Protein AF-A0A0V9UKP2-F1 (afdb_monomer_lite)

Organism: NCBI:txid1441730

Secondary structure (DSSP, 8-state):
-------HHHHHHHHHHHHTTTTS-HHHHHHHHHHHHHHTBTB-TTTHHHHHHHHHHHHHHHHHH-TT----

Radius of gyration: 13.72 Å; chains: 1; bounding box: 54×19×30 Å

Sequence (72 aa):
MSTVRATPDSQIADRLAAEFEGHLPRYRIEAVVASCLEDLRGIPAPALPELGERLARQRLLDLVEKPKAAVP

Structure (mmCIF, N/CA/C/O backbone):
data_AF-A0A0V9UKP2-F1
#
_entry.id   AF-A0A0V9UKP2-F1
#
loop_
_atom_site.group_PDB
_atom_site.id
_atom_site.type_symbol
_atom_site.label_atom_id
_atom_site.label_alt_id
_atom_site.label_comp_id
_atom_site.label_asym_id
_atom_site.label_entity_id
_atom_site.label_seq_id
_atom_site.pdbx_PDB_ins_code
_atom_site.Cartn_x
_atom_site.Cartn_y
_atom_site.Cartn_z
_atom_site.occupancy
_atom_site.B_iso_or_equiv
_atom_site.auth_seq_id
_atom_site.auth_comp_id
_atom_site.auth_asym_id
_atom_site.auth_atom_id
_atom_site.pdbx_PDB_model_num
ATOM 1 N N . MET A 1 1 ? 27.342 -12.071 10.516 1.00 39.75 1 MET A N 1
ATOM 2 C CA . MET A 1 1 ? 25.952 -11.573 10.584 1.00 39.75 1 MET A CA 1
ATOM 3 C C . MET A 1 1 ? 25.532 -11.194 9.176 1.00 39.75 1 MET A C 1
ATOM 5 O O . MET A 1 1 ? 25.827 -10.093 8.737 1.00 39.75 1 MET A O 1
ATOM 9 N N . SER A 1 2 ? 24.957 -12.142 8.436 1.00 39.28 2 SER A N 1
ATOM 10 C CA . SER A 1 2 ? 24.488 -11.901 7.071 1.00 39.28 2 SER A CA 1
ATOM 11 C C . SER A 1 2 ? 23.196 -11.101 7.149 1.00 39.28 2 SER A C 1
ATOM 13 O O . SER A 1 2 ? 22.158 -11.638 7.526 1.00 39.28 2 SER A O 1
ATOM 15 N N . THR A 1 3 ? 23.263 -9.808 6.859 1.00 51.22 3 THR A N 1
ATOM 16 C CA . THR A 1 3 ? 22.081 -8.976 6.653 1.00 51.22 3 THR A CA 1
ATOM 17 C C . THR A 1 3 ? 21.321 -9.560 5.467 1.00 51.22 3 THR A C 1
ATOM 19 O O . THR A 1 3 ? 21.745 -9.419 4.320 1.00 51.22 3 THR A O 1
ATOM 22 N N . VAL A 1 4 ? 20.216 -10.264 5.737 1.00 58.00 4 VAL A N 1
ATOM 23 C CA . VAL A 1 4 ? 19.182 -10.522 4.729 1.00 58.00 4 VAL A CA 1
ATOM 24 C C . VAL A 1 4 ? 18.867 -9.160 4.121 1.00 58.00 4 VAL A C 1
ATOM 26 O O . VAL A 1 4 ? 18.400 -8.268 4.828 1.00 58.00 4 VAL A O 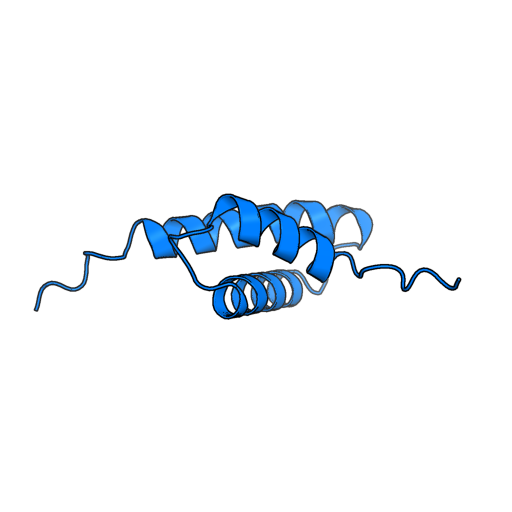1
ATOM 29 N N . ARG A 1 5 ? 19.226 -8.942 2.848 1.00 55.22 5 ARG A N 1
ATOM 30 C CA . ARG A 1 5 ? 18.847 -7.708 2.155 1.00 55.22 5 ARG A CA 1
ATOM 31 C C . ARG A 1 5 ? 17.329 -7.728 2.092 1.00 55.22 5 ARG A C 1
ATOM 33 O O . ARG A 1 5 ? 16.767 -8.528 1.351 1.00 55.22 5 ARG A O 1
ATOM 40 N N . ALA A 1 6 ? 16.704 -6.890 2.913 1.00 61.25 6 ALA A N 1
ATOM 41 C CA . ALA A 1 6 ? 15.283 -6.617 2.841 1.00 61.25 6 ALA A CA 1
ATOM 42 C C . ALA A 1 6 ? 14.949 -6.274 1.386 1.00 61.25 6 ALA A C 1
ATOM 44 O O . ALA A 1 6 ? 15.598 -5.418 0.769 1.00 61.25 6 ALA A O 1
ATOM 45 N N . THR A 1 7 ? 14.008 -7.010 0.814 1.00 70.38 7 THR A N 1
ATOM 46 C CA . THR A 1 7 ? 13.550 -6.774 -0.546 1.00 70.38 7 THR A CA 1
ATOM 47 C C . THR A 1 7 ? 12.892 -5.387 -0.608 1.00 70.38 7 THR A C 1
ATOM 49 O O . THR A 1 7 ? 12.438 -4.856 0.410 1.00 70.38 7 THR A O 1
ATOM 52 N N . PRO A 1 8 ? 12.914 -4.705 -1.764 1.00 69.75 8 PRO A N 1
ATOM 53 C CA . PRO A 1 8 ? 12.338 -3.365 -1.872 1.00 69.75 8 PRO A CA 1
ATOM 54 C C . PRO A 1 8 ? 10.849 -3.341 -1.484 1.00 69.75 8 PRO A C 1
ATOM 56 O O . PRO A 1 8 ? 10.410 -2.383 -0.857 1.00 69.75 8 PRO A O 1
ATOM 59 N N . ASP A 1 9 ? 10.103 -4.415 -1.757 1.00 78.44 9 ASP A N 1
ATOM 60 C CA . ASP A 1 9 ? 8.722 -4.611 -1.299 1.00 78.44 9 ASP A CA 1
ATOM 61 C C . ASP A 1 9 ? 8.574 -4.579 0.228 1.00 78.44 9 ASP A C 1
ATOM 63 O O . ASP A 1 9 ? 7.689 -3.885 0.730 1.00 78.44 9 ASP A O 1
ATOM 67 N N . SER A 1 10 ? 9.449 -5.253 0.980 1.00 83.81 10 SER A N 1
ATOM 68 C CA . SER A 1 10 ? 9.341 -5.312 2.439 1.00 83.81 10 SER A CA 1
ATOM 6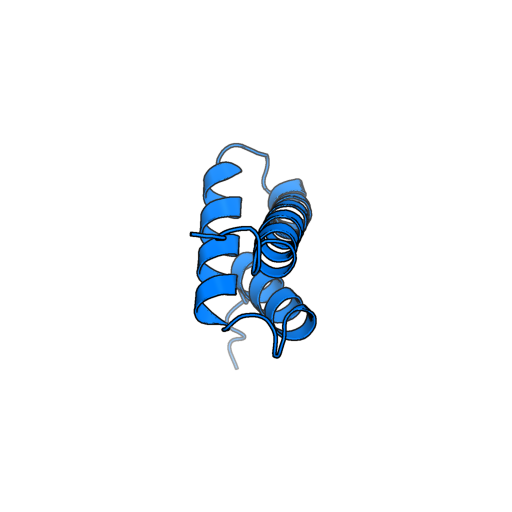9 C C . SER A 1 10 ? 9.614 -3.950 3.083 1.00 83.81 10 SER A C 1
ATOM 71 O O . SER A 1 10 ? 8.909 -3.546 4.001 1.00 83.81 10 SER A O 1
ATOM 73 N N . GLN A 1 11 ? 10.584 -3.193 2.556 1.00 86.38 11 GLN A N 1
ATOM 74 C CA . GLN A 1 11 ? 10.888 -1.840 3.040 1.00 86.38 11 GLN A CA 1
ATOM 75 C C . GLN A 1 11 ? 9.750 -0.849 2.756 1.00 86.38 11 GLN A C 1
ATOM 77 O O . GLN A 1 11 ? 9.455 0.016 3.584 1.00 86.38 11 GLN A O 1
ATOM 82 N N . ILE A 1 12 ? 9.100 -0.975 1.595 1.00 89.56 12 ILE A N 1
ATOM 83 C CA . ILE A 1 12 ? 7.911 -0.187 1.250 1.00 89.56 12 ILE A CA 1
ATOM 84 C C . ILE A 1 12 ? 6.758 -0.546 2.196 1.00 89.56 12 ILE A C 1
ATOM 86 O O . ILE A 1 12 ? 6.123 0.349 2.755 1.00 89.56 12 ILE A O 1
ATOM 90 N N . ALA A 1 13 ? 6.520 -1.841 2.420 1.00 90.50 13 ALA A N 1
ATOM 91 C CA . ALA A 1 13 ? 5.471 -2.319 3.313 1.00 90.50 13 ALA A CA 1
ATOM 92 C C . ALA A 1 13 ? 5.676 -1.854 4.760 1.00 90.5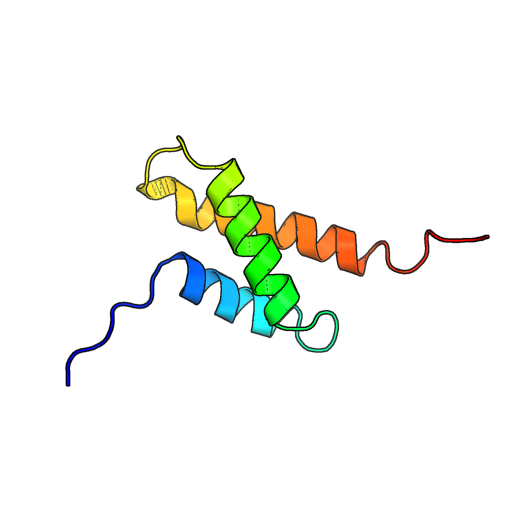0 13 ALA A C 1
ATOM 94 O O . ALA A 1 13 ? 4.706 -1.445 5.387 1.00 90.50 13 ALA A O 1
ATOM 95 N N . ASP A 1 14 ? 6.907 -1.840 5.277 1.00 91.94 14 ASP A N 1
ATOM 96 C CA . ASP A 1 14 ? 7.207 -1.350 6.630 1.00 91.94 14 ASP A CA 1
ATOM 97 C C . ASP A 1 14 ? 6.892 0.138 6.796 1.00 91.94 14 ASP A C 1
ATOM 99 O O . ASP A 1 14 ? 6.258 0.548 7.771 1.00 91.94 14 ASP A O 1
ATOM 103 N N . ARG A 1 15 ? 7.289 0.960 5.821 1.00 90.25 15 ARG A N 1
ATOM 104 C CA . ARG A 1 15 ? 7.018 2.401 5.853 1.00 90.25 15 ARG A CA 1
ATOM 105 C C . ARG A 1 15 ? 5.529 2.705 5.768 1.00 90.25 15 ARG A C 1
ATOM 107 O O . ARG A 1 15 ? 5.038 3.540 6.521 1.00 90.25 15 ARG A O 1
ATOM 114 N N . LEU A 1 16 ? 4.812 2.014 4.884 1.00 92.56 16 LEU A N 1
ATOM 115 C CA . LEU A 1 16 ? 3.362 2.157 4.780 1.00 92.56 16 LEU A CA 1
ATOM 116 C C . LEU A 1 16 ? 2.661 1.585 6.021 1.00 92.56 16 LEU A C 1
ATOM 118 O O . LEU A 1 16 ? 1.690 2.163 6.488 1.00 92.56 16 LEU A O 1
ATOM 122 N N . ALA A 1 17 ? 3.163 0.504 6.616 1.00 92.62 17 ALA A N 1
ATOM 123 C CA . ALA A 1 17 ? 2.612 -0.036 7.857 1.00 92.62 17 ALA A CA 1
ATOM 124 C C . ALA A 1 17 ? 2.689 0.966 9.012 1.00 92.62 17 ALA A C 1
ATOM 126 O O . ALA A 1 17 ? 1.721 1.086 9.755 1.00 92.62 17 ALA A O 1
ATOM 127 N N . ALA A 1 18 ? 3.791 1.711 9.120 1.00 92.44 18 ALA A N 1
ATOM 128 C CA . ALA A 1 18 ? 3.916 2.798 10.085 1.00 92.44 18 ALA A CA 1
ATOM 129 C C . ALA A 1 18 ? 2.996 3.991 9.753 1.00 92.44 18 ALA A C 1
ATOM 131 O O . ALA A 1 18 ? 2.413 4.585 10.651 1.00 92.44 18 ALA A O 1
ATOM 132 N N . GLU A 1 19 ? 2.838 4.338 8.471 1.00 91.94 19 GLU A N 1
ATOM 133 C CA . GLU A 1 19 ? 1.982 5.455 8.030 1.00 91.94 19 GLU A CA 1
ATOM 134 C C . GLU A 1 19 ? 0.482 5.185 8.249 1.00 91.94 19 GLU A C 1
ATOM 136 O O . GLU A 1 19 ? -0.268 6.097 8.586 1.00 91.94 19 GLU A O 1
ATOM 141 N N . PHE A 1 20 ? 0.045 3.935 8.081 1.00 92.75 20 PHE A N 1
ATOM 142 C CA . PHE A 1 20 ? -1.356 3.512 8.194 1.00 92.75 20 PHE A CA 1
ATOM 143 C C . PHE A 1 20 ? -1.653 2.742 9.491 1.00 92.75 20 PHE A C 1
ATOM 145 O O . PHE A 1 20 ? -2.696 2.081 9.600 1.00 92.75 20 PHE A O 1
ATOM 152 N N . GLU A 1 21 ? -0.753 2.812 10.475 1.00 88.62 21 GLU A N 1
ATOM 153 C CA . GLU A 1 21 ? -0.930 2.169 11.774 1.00 88.62 21 GLU A CA 1
ATOM 154 C C . GLU A 1 21 ? -2.250 2.627 12.418 1.00 88.62 21 GLU A C 1
ATOM 156 O O . GLU A 1 21 ? -2.602 3.805 12.414 1.00 88.62 21 GLU A O 1
ATOM 161 N N . GLY A 1 22 ? -3.040 1.677 12.923 1.00 87.62 22 GLY A N 1
ATOM 162 C CA . GLY A 1 22 ? -4.354 1.955 13.516 1.00 87.62 22 GLY A CA 1
ATOM 163 C C . GLY A 1 22 ? -5.502 2.151 12.516 1.00 87.62 22 GLY A C 1
ATOM 164 O O . GLY A 1 22 ? -6.659 2.057 12.921 1.00 87.62 22 GLY A O 1
ATOM 165 N N . HIS A 1 23 ? -5.222 2.333 11.220 1.00 89.62 23 HIS A N 1
ATOM 166 C CA . HIS A 1 23 ? -6.247 2.401 10.170 1.00 89.62 23 HIS A CA 1
ATOM 167 C C . HIS A 1 23 ? -6.433 1.067 9.446 1.00 89.62 23 HIS A C 1
ATOM 169 O O . HIS A 1 23 ? -7.563 0.635 9.209 1.00 89.62 23 HIS A O 1
ATOM 175 N N . LEU A 1 24 ? -5.330 0.404 9.086 1.00 90.62 24 LEU A N 1
ATOM 176 C CA . LEU A 1 24 ? -5.341 -0.861 8.354 1.00 90.62 24 LEU A CA 1
ATOM 177 C C . LEU A 1 24 ? -4.381 -1.870 8.999 1.00 90.62 24 LEU A C 1
ATOM 179 O O . LEU A 1 24 ? -3.306 -1.498 9.464 1.00 90.62 24 LEU A O 1
ATOM 183 N N . PRO A 1 25 ? -4.727 -3.168 9.012 1.00 91.31 25 PRO A N 1
ATOM 184 C CA . PRO A 1 25 ? -3.822 -4.192 9.511 1.00 91.31 25 PRO A CA 1
ATOM 185 C C . PRO A 1 25 ? -2.674 -4.443 8.521 1.00 91.31 25 PRO A C 1
ATOM 187 O O . PRO A 1 25 ? -2.878 -4.431 7.304 1.00 91.31 25 PRO A O 1
ATOM 190 N N . ARG A 1 26 ? -1.478 -4.753 9.043 1.00 89.69 26 ARG A N 1
ATOM 191 C CA . ARG A 1 26 ? -0.241 -4.929 8.254 1.00 89.69 26 ARG A CA 1
ATOM 192 C C . ARG A 1 26 ? -0.379 -5.918 7.093 1.00 89.69 26 ARG A C 1
ATOM 194 O O . ARG A 1 26 ? 0.046 -5.600 5.990 1.00 89.69 26 ARG A O 1
ATOM 201 N N . TYR A 1 27 ? -1.055 -7.052 7.294 1.00 89.56 27 TYR A N 1
ATOM 202 C CA . TYR A 1 27 ? -1.263 -8.046 6.228 1.00 89.56 27 TYR A CA 1
ATOM 203 C C . TYR A 1 27 ? -1.993 -7.463 5.004 1.00 89.56 27 TYR A C 1
ATOM 205 O O . TYR A 1 27 ? -1.772 -7.886 3.872 1.00 89.56 27 TYR A O 1
ATOM 213 N N . ARG A 1 28 ? -2.883 -6.483 5.215 1.00 92.19 28 ARG A N 1
ATOM 214 C CA . ARG A 1 28 ? -3.638 -5.837 4.137 1.00 92.19 28 ARG A CA 1
ATOM 215 C C . ARG A 1 28 ? -2.759 -4.850 3.378 1.00 92.19 28 ARG A C 1
ATOM 217 O O . ARG A 1 28 ? -2.874 -4.748 2.163 1.00 92.19 28 ARG A O 1
ATOM 224 N N . ILE A 1 29 ? -1.870 -4.164 4.093 1.00 92.50 29 ILE A N 1
ATOM 225 C CA . ILE A 1 29 ? -0.865 -3.263 3.524 1.00 92.50 29 ILE A CA 1
ATOM 226 C C . ILE A 1 29 ? 0.108 -4.060 2.652 1.00 92.50 29 ILE A C 1
ATOM 228 O O . ILE A 1 29 ? 0.304 -3.713 1.491 1.00 92.50 29 ILE A O 1
ATOM 232 N N . GLU A 1 30 ? 0.629 -5.177 3.162 1.00 91.75 30 GLU A N 1
ATOM 233 C CA . GLU A 1 30 ? 1.500 -6.094 2.415 1.00 91.75 30 GLU A CA 1
ATOM 234 C C . GLU A 1 30 ? 0.823 -6.616 1.139 1.00 91.75 30 GLU A C 1
ATOM 236 O O . GLU A 1 30 ? 1.419 -6.570 0.063 1.00 91.75 30 GLU A O 1
ATOM 241 N N . ALA A 1 31 ? -0.444 -7.036 1.225 1.00 91.31 31 ALA A N 1
ATOM 242 C CA . ALA A 1 31 ? -1.204 -7.502 0.064 1.00 91.31 31 ALA A CA 1
ATOM 243 C C . ALA A 1 31 ? -1.382 -6.409 -1.008 1.00 91.31 31 ALA A C 1
ATOM 245 O O . ALA A 1 31 ? -1.243 -6.682 -2.202 1.00 91.31 31 ALA A O 1
ATOM 246 N N . VAL A 1 32 ? -1.659 -5.165 -0.598 1.00 93.69 32 VAL A N 1
ATOM 247 C CA . VAL A 1 32 ? -1.775 -4.031 -1.528 1.00 93.69 32 VAL A CA 1
ATOM 248 C C . VAL A 1 32 ? -0.430 -3.727 -2.183 1.00 93.69 32 VAL A C 1
ATOM 250 O O . VAL A 1 32 ? -0.390 -3.558 -3.399 1.00 93.69 32 VAL A O 1
ATOM 253 N N . VAL A 1 33 ? 0.666 -3.705 -1.420 1.00 91.69 33 VAL A N 1
ATOM 254 C CA . VAL A 1 33 ? 2.020 -3.481 -1.957 1.00 91.69 33 VAL A CA 1
ATOM 255 C C . VAL A 1 33 ? 2.389 -4.562 -2.972 1.00 91.69 33 VAL A C 1
ATOM 257 O O . VAL A 1 33 ? 2.814 -4.229 -4.077 1.00 91.69 33 VAL A O 1
ATOM 260 N N . ALA A 1 34 ? 2.161 -5.837 -2.647 1.00 89.75 34 ALA A N 1
ATOM 261 C CA . ALA A 1 34 ? 2.429 -6.950 -3.554 1.00 89.75 34 ALA A CA 1
ATOM 262 C C . ALA A 1 34 ? 1.631 -6.828 -4.863 1.00 89.75 34 ALA A C 1
ATOM 264 O O . ALA A 1 34 ? 2.205 -6.931 -5.945 1.00 89.75 34 ALA A O 1
ATOM 265 N N . SER A 1 35 ? 0.331 -6.522 -4.776 1.00 90.56 35 SER A N 1
ATOM 266 C CA . SER A 1 35 ? -0.512 -6.301 -5.957 1.00 90.56 35 SER A CA 1
ATOM 267 C C . SER A 1 35 ? -0.047 -5.103 -6.790 1.00 90.56 35 SER A C 1
ATOM 269 O O . SER A 1 35 ? -0.017 -5.200 -8.010 1.00 90.56 35 SER A O 1
ATOM 271 N N . CYS A 1 36 ? 0.355 -3.994 -6.163 1.00 90.62 36 CYS A N 1
ATOM 272 C CA . CYS A 1 36 ? 0.841 -2.814 -6.886 1.00 90.62 36 CYS A CA 1
ATOM 273 C C . CYS A 1 36 ? 2.156 -3.091 -7.622 1.00 90.62 36 CYS A C 1
ATOM 275 O O . CYS A 1 36 ? 2.369 -2.589 -8.722 1.00 90.62 36 CYS A O 1
ATOM 277 N N . LEU A 1 37 ? 3.044 -3.886 -7.027 1.00 86.88 37 LEU A N 1
ATOM 278 C CA . LEU A 1 37 ? 4.297 -4.278 -7.667 1.00 86.88 37 LEU A CA 1
ATOM 279 C C . LEU A 1 37 ? 4.073 -5.276 -8.806 1.00 86.88 37 LEU A C 1
ATOM 281 O O . LEU A 1 37 ? 4.757 -5.186 -9.825 1.00 86.88 37 LEU A O 1
ATOM 285 N N . GLU A 1 38 ? 3.101 -6.181 -8.671 1.00 88.06 38 GLU A N 1
ATOM 286 C CA . GLU A 1 38 ? 2.667 -7.048 -9.770 1.00 88.06 38 GLU A CA 1
ATOM 287 C C . GLU A 1 38 ? 2.035 -6.232 -10.914 1.00 88.06 38 GLU A C 1
ATOM 289 O O . GLU A 1 38 ? 2.379 -6.452 -12.072 1.00 88.06 38 GLU A O 1
ATOM 294 N N . ASP A 1 39 ? 1.207 -5.226 -10.613 1.00 87.12 39 ASP A N 1
ATOM 295 C CA . ASP A 1 39 ? 0.626 -4.321 -11.621 1.00 87.12 39 ASP A CA 1
ATOM 296 C C . ASP A 1 39 ? 1.709 -3.538 -12.394 1.00 87.12 39 ASP A C 1
ATOM 298 O O . ASP A 1 39 ? 1.535 -3.190 -13.562 1.00 87.12 39 ASP A O 1
ATOM 302 N N . LEU A 1 40 ? 2.853 -3.273 -11.756 1.00 85.94 40 LEU A N 1
ATOM 303 C CA . LEU A 1 40 ? 4.002 -2.583 -12.351 1.00 85.94 40 LEU A CA 1
ATOM 304 C C . LEU A 1 40 ? 5.031 -3.539 -12.974 1.00 85.94 40 LEU A C 1
ATOM 306 O O . LEU A 1 40 ? 6.090 -3.099 -13.437 1.00 85.94 40 LEU A O 1
ATOM 310 N N . ARG A 1 41 ? 4.748 -4.844 -13.008 1.00 81.94 41 ARG A N 1
ATOM 311 C CA . ARG A 1 41 ? 5.633 -5.863 -13.575 1.00 81.94 41 ARG A CA 1
ATOM 312 C C . ARG A 1 41 ? 5.809 -5.625 -15.077 1.00 81.94 41 ARG A C 1
ATOM 314 O O . ARG A 1 41 ? 4.956 -5.962 -15.888 1.00 81.94 41 ARG A O 1
ATOM 321 N N . GLY A 1 42 ? 6.941 -5.030 -15.447 1.00 76.88 42 GLY A N 1
ATOM 322 C CA . GLY A 1 42 ? 7.238 -4.589 -16.818 1.00 76.88 42 GLY A CA 1
ATOM 323 C C . GLY A 1 42 ? 7.829 -3.180 -16.885 1.00 76.88 42 GLY A C 1
ATOM 324 O O . GLY A 1 42 ? 8.458 -2.823 -17.878 1.00 76.88 42 GLY A O 1
ATOM 325 N N . ILE A 1 43 ? 7.697 -2.401 -15.808 1.00 78.94 43 ILE A N 1
ATOM 326 C CA . ILE A 1 43 ? 8.411 -1.137 -15.620 1.00 78.94 43 ILE A CA 1
ATOM 327 C C . ILE A 1 43 ? 9.882 -1.431 -15.273 1.00 78.94 43 I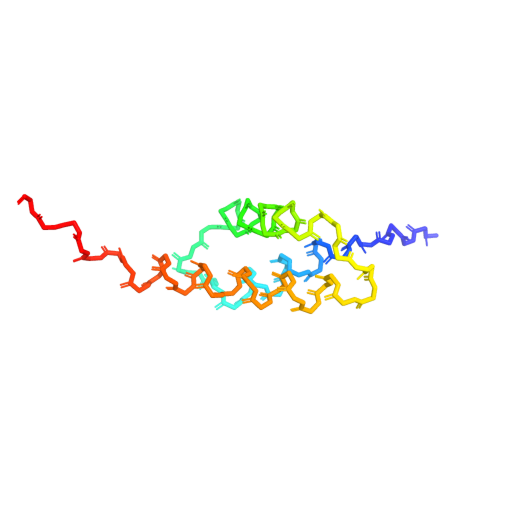LE A C 1
ATOM 329 O O . ILE A 1 43 ? 10.163 -2.369 -14.522 1.00 78.94 43 ILE A O 1
ATOM 333 N N . PRO A 1 44 ? 10.851 -0.652 -15.786 1.00 74.44 44 PRO A N 1
ATOM 334 C CA . PRO A 1 44 ? 12.255 -0.820 -15.430 1.00 74.44 44 PRO A CA 1
ATOM 335 C C . PRO A 1 44 ? 12.499 -0.717 -13.911 1.00 74.44 44 PRO A C 1
ATOM 337 O O . PRO A 1 44 ? 12.040 0.208 -13.238 1.00 74.44 44 PRO A O 1
ATOM 340 N N . ALA A 1 45 ? 13.309 -1.654 -13.400 1.00 69.06 45 ALA A N 1
ATOM 341 C CA . ALA A 1 45 ? 13.669 -1.838 -11.989 1.00 69.06 45 ALA A CA 1
ATOM 342 C C . ALA A 1 45 ? 14.031 -0.575 -11.175 1.00 69.06 45 ALA A C 1
ATOM 344 O O . ALA A 1 45 ? 13.652 -0.538 -10.007 1.00 69.06 45 ALA A O 1
ATOM 345 N N . PRO A 1 46 ? 14.722 0.459 -11.705 1.00 76.12 46 PRO A N 1
ATOM 346 C CA . PRO A 1 46 ? 15.051 1.636 -10.897 1.00 76.12 46 PRO A CA 1
ATOM 347 C C . PRO A 1 46 ? 13.837 2.490 -10.501 1.00 76.12 46 PRO A C 1
ATOM 349 O O . PRO A 1 46 ? 13.885 3.127 -9.458 1.00 76.12 46 PRO A O 1
ATOM 352 N N . ALA A 1 47 ? 12.754 2.497 -11.288 1.00 77.56 47 ALA A N 1
ATOM 353 C CA . ALA A 1 47 ? 11.559 3.302 -10.996 1.00 77.56 47 ALA A CA 1
ATOM 354 C C . ALA A 1 47 ? 10.472 2.520 -10.234 1.00 77.56 47 ALA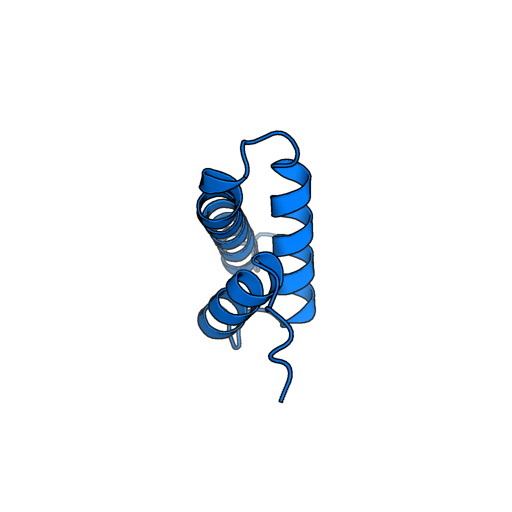 A C 1
ATOM 356 O O . ALA A 1 47 ? 9.562 3.111 -9.654 1.00 77.56 47 ALA A O 1
ATOM 357 N N . LEU A 1 48 ? 10.566 1.187 -10.234 1.00 79.31 48 LEU A N 1
ATOM 358 C CA . LEU A 1 48 ? 9.596 0.277 -9.621 1.00 79.31 48 LEU A CA 1
ATOM 359 C C . LEU A 1 48 ? 9.333 0.554 -8.127 1.00 79.31 48 LEU A C 1
ATOM 361 O O . LEU A 1 48 ? 8.162 0.572 -7.753 1.00 79.31 48 LEU A O 1
ATOM 365 N N . PRO A 1 49 ? 10.349 0.809 -7.275 1.00 81.81 49 PRO A N 1
ATOM 366 C CA . PRO A 1 49 ? 10.119 1.063 -5.853 1.00 81.81 49 PRO A CA 1
ATOM 367 C C . PRO A 1 49 ? 9.317 2.343 -5.591 1.00 81.81 49 PRO A C 1
ATOM 369 O O . PRO A 1 49 ? 8.312 2.302 -4.888 1.00 81.81 49 PRO A O 1
ATOM 372 N N . GLU A 1 50 ? 9.715 3.471 -6.191 1.00 86.31 50 GLU A N 1
ATOM 373 C CA . GLU A 1 50 ? 9.033 4.757 -5.987 1.00 86.31 50 GLU A CA 1
ATOM 374 C C . GLU A 1 50 ? 7.612 4.747 -6.558 1.00 86.31 50 GLU A C 1
ATOM 376 O O . GLU A 1 50 ? 6.675 5.247 -5.933 1.00 86.31 50 GLU A O 1
ATOM 381 N N . LEU A 1 51 ? 7.426 4.152 -7.741 1.00 88.56 51 LEU A N 1
ATOM 382 C CA . LEU A 1 51 ? 6.105 4.026 -8.356 1.00 88.56 51 LEU A CA 1
ATOM 383 C C . LEU A 1 51 ? 5.213 3.048 -7.586 1.00 88.56 51 LEU A C 1
ATOM 385 O O . LEU A 1 51 ? 4.037 3.342 -7.376 1.00 88.56 51 LEU A O 1
ATOM 389 N N . GLY A 1 52 ? 5.773 1.926 -7.128 1.00 89.44 52 GLY A N 1
ATOM 390 C CA . GLY A 1 52 ? 5.069 0.922 -6.336 1.00 89.44 52 GLY A CA 1
ATOM 391 C C . GLY A 1 52 ? 4.589 1.478 -5.006 1.00 89.44 52 GLY A C 1
ATOM 392 O O . GLY A 1 52 ? 3.426 1.304 -4.654 1.00 89.44 52 GLY A O 1
ATOM 393 N N . GLU A 1 53 ? 5.437 2.230 -4.308 1.00 90.81 53 GLU A N 1
ATOM 394 C CA . GLU A 1 53 ? 5.046 2.909 -3.077 1.00 90.81 53 GLU A CA 1
ATOM 395 C C . GLU A 1 53 ? 3.953 3.952 -3.319 1.00 90.81 53 GLU A C 1
ATOM 397 O O . GLU A 1 53 ? 2.960 3.980 -2.592 1.00 90.81 53 GLU A O 1
ATOM 402 N N . ARG A 1 54 ? 4.094 4.797 -4.349 1.00 92.69 54 ARG A N 1
ATOM 403 C CA . ARG A 1 54 ? 3.085 5.817 -4.669 1.00 92.69 54 ARG A CA 1
ATOM 404 C C . ARG A 1 54 ? 1.732 5.193 -5.000 1.00 92.69 54 ARG A C 1
ATOM 406 O O . ARG A 1 54 ? 0.714 5.687 -4.519 1.00 92.69 54 ARG A O 1
ATOM 413 N N . LEU A 1 55 ? 1.717 4.125 -5.799 1.00 91.56 55 LEU A N 1
ATOM 414 C CA . LEU A 1 55 ? 0.495 3.405 -6.153 1.00 91.56 55 LEU A CA 1
ATOM 415 C C . LEU A 1 55 ? -0.123 2.722 -4.925 1.00 91.56 55 LEU A C 1
ATOM 417 O O . LEU A 1 55 ? -1.325 2.853 -4.691 1.00 91.56 55 LEU A O 1
ATOM 421 N N . ALA A 1 56 ? 0.698 2.060 -4.105 1.00 93.50 56 ALA A N 1
ATOM 422 C CA . ALA A 1 56 ? 0.247 1.421 -2.876 1.00 93.50 56 ALA A CA 1
ATOM 423 C C . ALA A 1 56 ? -0.346 2.441 -1.898 1.00 93.50 56 ALA A C 1
ATOM 425 O O . ALA A 1 56 ? -1.461 2.239 -1.424 1.00 93.50 56 ALA A O 1
ATOM 426 N N . ARG A 1 57 ? 0.326 3.578 -1.665 1.00 93.75 57 ARG A N 1
ATOM 427 C CA . ARG A 1 57 ? -0.196 4.663 -0.821 1.00 93.75 57 ARG A CA 1
ATOM 428 C C . ARG A 1 57 ? -1.550 5.157 -1.324 1.00 93.75 57 ARG A C 1
ATOM 430 O O . ARG A 1 57 ? -2.470 5.272 -0.527 1.00 93.75 57 ARG A O 1
ATOM 437 N N . GLN A 1 58 ? -1.700 5.413 -2.626 1.00 94.06 58 GLN A N 1
ATOM 438 C CA . GLN A 1 58 ? -2.978 5.870 -3.191 1.00 94.06 58 GLN A CA 1
ATOM 439 C C . GLN A 1 58 ? -4.108 4.860 -2.965 1.00 94.06 58 GLN A C 1
ATOM 441 O O . GLN A 1 58 ? -5.205 5.250 -2.575 1.00 94.06 58 GLN A O 1
ATOM 446 N N . ARG A 1 59 ? -3.848 3.561 -3.157 1.00 92.88 59 ARG A N 1
ATOM 447 C CA . ARG A 1 59 ? -4.849 2.515 -2.898 1.00 92.88 59 ARG A CA 1
ATOM 448 C C . ARG A 1 59 ? -5.197 2.393 -1.416 1.00 92.88 59 ARG A C 1
ATOM 450 O O . ARG A 1 59 ? -6.359 2.190 -1.085 1.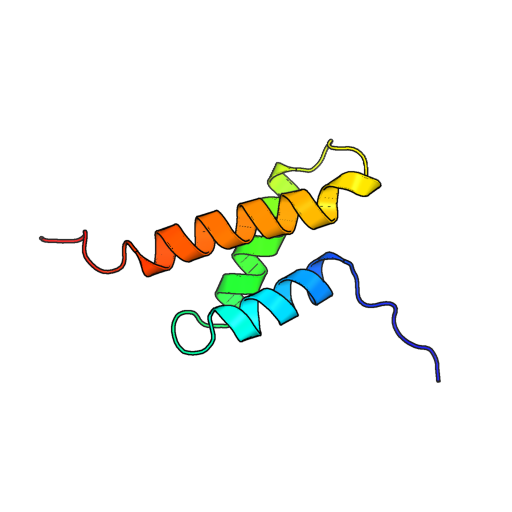00 92.88 59 ARG A O 1
ATOM 457 N N . LEU A 1 60 ? -4.214 2.515 -0.528 1.00 93.44 60 LEU A N 1
ATOM 458 C CA . LEU A 1 60 ? -4.445 2.493 0.918 1.00 93.44 60 LEU A CA 1
ATOM 459 C C . LEU A 1 60 ? -5.245 3.716 1.377 1.00 93.44 60 LEU A C 1
ATOM 461 O O . LEU A 1 60 ? -6.160 3.554 2.179 1.00 93.44 60 LEU A O 1
ATOM 465 N N . LEU A 1 61 ? -4.966 4.901 0.824 1.00 92.81 61 LEU A N 1
ATOM 466 C CA . LEU A 1 61 ? -5.778 6.098 1.050 1.00 92.81 61 LEU A CA 1
ATOM 467 C C . LEU A 1 61 ? -7.221 5.874 0.590 1.00 92.81 61 LEU A C 1
ATOM 469 O O . LEU A 1 61 ? -8.114 6.049 1.407 1.00 92.81 61 LEU A O 1
ATOM 473 N N . ASP A 1 62 ? -7.464 5.360 -0.624 1.00 91.88 62 ASP A N 1
ATOM 474 C CA . ASP A 1 62 ? -8.835 5.056 -1.082 1.00 91.88 62 ASP A CA 1
ATOM 475 C C . ASP A 1 62 ? -9.544 4.062 -0.147 1.00 91.88 62 ASP A C 1
ATOM 477 O O . ASP A 1 62 ? -10.721 4.237 0.150 1.00 91.88 62 ASP A O 1
ATOM 481 N N . LEU A 1 63 ? -8.841 3.058 0.393 1.00 89.44 63 LEU A N 1
ATOM 482 C CA . LEU A 1 63 ? -9.407 2.118 1.371 1.00 89.44 63 LEU A CA 1
ATOM 483 C C . LEU A 1 63 ? -9.758 2.777 2.717 1.00 89.44 63 LEU A C 1
ATOM 485 O O . LEU A 1 63 ? -10.749 2.389 3.339 1.00 89.44 63 LEU A O 1
ATOM 489 N N . VAL A 1 64 ? -8.960 3.749 3.171 1.00 88.94 64 VAL A N 1
ATOM 490 C CA . VAL A 1 64 ? -9.190 4.513 4.413 1.00 88.94 64 VAL A CA 1
ATOM 491 C C . VAL A 1 64 ? -10.190 5.657 4.222 1.00 88.94 64 VAL A C 1
ATOM 493 O O . VAL A 1 64 ? -10.849 6.046 5.183 1.00 88.94 64 VAL A O 1
ATOM 496 N N . GLU A 1 65 ? -10.362 6.157 2.999 1.00 85.12 65 GLU A N 1
ATOM 497 C CA . GLU A 1 65 ? -11.338 7.190 2.623 1.00 85.12 65 GLU A CA 1
ATOM 498 C C . GLU A 1 65 ? -12.697 6.609 2.195 1.00 85.12 65 GLU A C 1
ATOM 500 O O . GLU A 1 65 ? -13.733 7.249 2.389 1.00 85.12 65 GLU A O 1
ATOM 505 N N . LYS A 1 66 ? -12.741 5.354 1.720 1.00 71.44 66 LYS A N 1
ATOM 506 C CA . LYS A 1 66 ? -13.975 4.583 1.467 1.00 71.44 66 LYS A CA 1
ATOM 507 C C . LYS A 1 66 ? -14.488 3.680 2.617 1.00 71.44 66 LYS A C 1
ATOM 509 O O . LYS A 1 66 ? -15.202 2.719 2.323 1.00 71.44 66 LYS A O 1
ATOM 514 N N . PRO A 1 67 ? -14.297 3.928 3.926 1.00 59.09 67 PRO A N 1
ATOM 515 C CA . PRO A 1 67 ? -14.876 3.059 4.944 1.00 59.09 67 PRO A CA 1
ATOM 516 C C . PRO A 1 67 ? -16.385 3.313 5.134 1.00 59.09 67 PRO A C 1
ATOM 518 O O . PRO A 1 67 ? -17.004 2.638 5.949 1.00 59.09 67 PRO A O 1
ATOM 521 N N . LYS A 1 68 ? -17.001 4.268 4.405 1.00 49.94 68 LYS A N 1
ATOM 522 C CA . LYS A 1 68 ? -18.381 4.744 4.648 1.00 49.94 68 LYS A CA 1
ATOM 523 C C . LYS A 1 68 ? -19.254 4.979 3.397 1.00 49.94 68 LYS A C 1
ATOM 525 O O . LYS A 1 68 ? -20.251 5.686 3.482 1.00 49.94 68 LYS A O 1
ATOM 530 N N . ALA A 1 69 ? -18.917 4.409 2.237 1.00 51.88 69 ALA A N 1
ATOM 531 C CA . ALA A 1 69 ? -19.796 4.453 1.052 1.00 51.88 69 ALA A CA 1
ATOM 532 C C . ALA A 1 69 ? -20.622 3.167 0.844 1.00 51.88 69 ALA A C 1
ATOM 534 O O . ALA A 1 69 ? -21.291 3.026 -0.174 1.00 51.88 69 ALA A O 1
ATOM 535 N N . ALA A 1 70 ? -20.601 2.238 1.803 1.00 53.53 70 ALA A N 1
ATOM 536 C CA . ALA A 1 70 ? -21.609 1.187 1.905 1.00 53.53 70 ALA A CA 1
ATOM 537 C C . ALA A 1 70 ? -22.726 1.689 2.837 1.00 53.53 70 ALA A C 1
ATOM 539 O O . ALA A 1 70 ? -22.649 1.549 4.056 1.00 53.53 70 ALA A O 1
ATOM 540 N N . VAL A 1 71 ? -23.718 2.357 2.254 1.00 47.78 71 VAL A N 1
ATOM 541 C CA . VAL A 1 71 ? -25.012 2.702 2.872 1.00 47.78 71 VAL A CA 1
ATOM 542 C C . VAL A 1 71 ? -26.043 1.809 2.147 1.00 47.78 71 VAL A C 1
ATOM 544 O O . VAL A 1 71 ? -25.864 1.620 0.943 1.00 47.78 71 VAL A O 1
ATOM 547 N N . PRO A 1 72 ? -26.990 1.174 2.872 1.00 53.38 72 PRO A N 1
ATOM 548 C CA . PRO A 1 72 ? -27.598 -0.128 2.542 1.00 53.38 72 PRO A CA 1
ATOM 549 C C . PRO A 1 72 ? -28.424 -0.202 1.257 1.00 53.38 72 PRO A C 1
ATOM 551 O O . PRO A 1 72 ? -28.961 0.841 0.823 1.00 53.38 72 PRO A O 1
#

Foldseek 3Di:
DDPPPQDLLNVLLVVVCVVCPPQDDSVVLSVLLVVLLVVCVPPDPVCSSVSSSVSSVVVVVCVSVPPPPPDD

pLDDT: mean 81.33, std 14.84, range [39.28, 94.06]